Protein AF-A0A929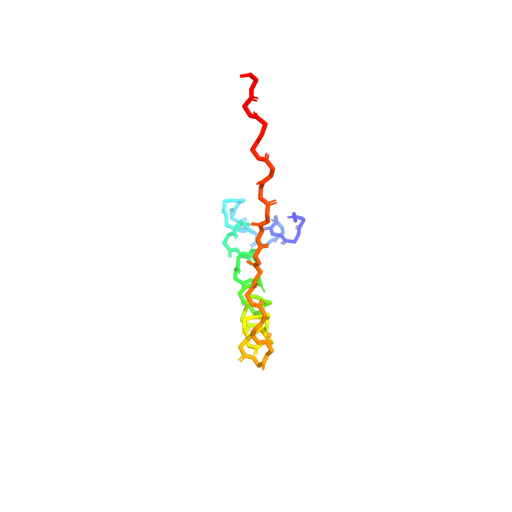HWG2-F1 (afdb_monomer_lite)
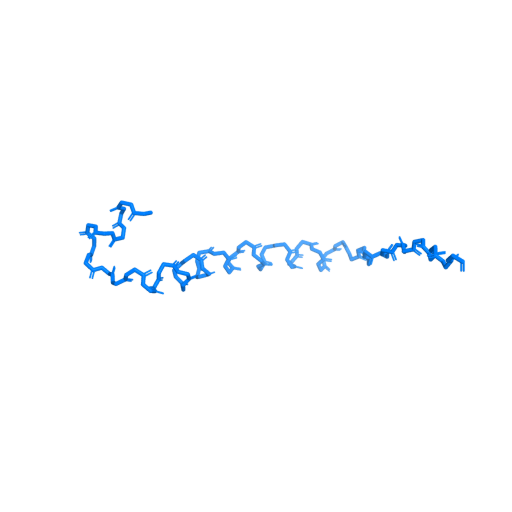
Secondary structure (DSSP, 8-state):
-HHHHHTT--GGGHHHHHHHHHHHHHHHHHHHHHHS-----PPP-----

Sequence (49 aa):
GAVFHNLGIPTHYFTAMFAMARVYGYIAHYLEFSKDSCLIRPRALYRAA

Structure (mmCIF, N/CA/C/O backbone):
data_AF-A0A929HWG2-F1
#
_entry.id   AF-A0A929HWG2-F1
#
loop_
_atom_site.group_PDB
_atom_site.id
_atom_site.type_symbol
_atom_site.label_atom_id
_atom_site.label_alt_id
_atom_site.label_comp_id
_atom_site.label_asym_id
_atom_site.label_entity_id
_atom_site.label_seq_id
_atom_site.pdbx_PDB_ins_code
_atom_site.Cartn_x
_atom_site.Cartn_y
_atom_site.Cartn_z
_atom_site.occupancy
_atom_site.B_iso_or_equiv
_atom_site.auth_seq_id
_atom_site.auth_comp_id
_atom_site.auth_asym_id
_atom_site.auth_atom_id
_atom_site.pdbx_PDB_model_num
ATOM 1 N N . GLY A 1 1 ? -16.617 -8.405 7.528 1.00 51.38 1 GLY A N 1
ATOM 2 C CA . GLY A 1 1 ? -17.468 -8.019 8.669 1.00 51.38 1 GLY A CA 1
ATOM 3 C C . GLY A 1 1 ? -17.876 -9.223 9.495 1.00 51.38 1 GLY A C 1
ATOM 4 O O . GLY A 1 1 ? -17.333 -9.404 10.572 1.00 51.38 1 GLY A O 1
ATOM 5 N N . ALA A 1 2 ? -18.769 -10.070 8.970 1.00 52.66 2 ALA A N 1
ATOM 6 C CA . ALA A 1 2 ? -19.369 -11.190 9.710 1.00 52.66 2 ALA A CA 1
ATOM 7 C C . ALA A 1 2 ? -18.370 -12.254 10.217 1.00 52.66 2 ALA A C 1
ATOM 9 O O . ALA A 1 2 ? -18.490 -12.710 11.347 1.00 52.66 2 ALA A O 1
ATOM 10 N N . VAL A 1 3 ? -17.340 -12.597 9.432 1.00 59.72 3 VAL A N 1
ATOM 11 C CA . VAL A 1 3 ? -16.344 -13.621 9.821 1.00 59.72 3 VAL A CA 1
ATOM 12 C C . VAL A 1 3 ? -15.494 -13.182 11.024 1.00 59.72 3 VAL A C 1
ATOM 14 O O . VAL A 1 3 ? -15.179 -13.998 11.877 1.00 59.72 3 VAL A O 1
ATOM 17 N N . PHE A 1 4 ? -15.174 -11.888 11.140 1.00 5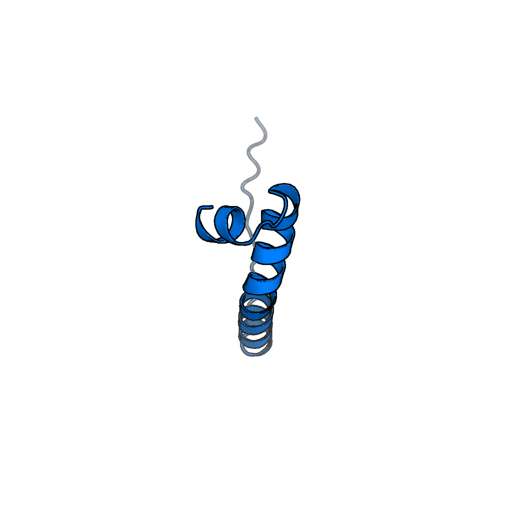4.59 4 PHE A N 1
ATOM 18 C CA . PHE A 1 4 ? -14.363 -11.361 12.249 1.00 54.59 4 PHE A CA 1
ATOM 19 C C . PHE A 1 4 ? -15.159 -11.153 13.534 1.00 54.59 4 PHE A C 1
ATOM 21 O O . PHE A 1 4 ? -14.608 -11.322 14.617 1.00 54.59 4 PHE A O 1
ATOM 28 N N . HIS A 1 5 ? -16.458 -10.867 13.414 1.00 56.53 5 HIS A N 1
ATOM 29 C CA . HIS A 1 5 ? -17.362 -10.813 14.560 1.00 56.53 5 HIS A CA 1
ATOM 30 C C . HIS A 1 5 ? -17.541 -12.200 15.200 1.00 56.53 5 HIS A C 1
ATOM 32 O O . HIS A 1 5 ? -17.486 -12.323 16.418 1.00 56.53 5 HIS A O 1
ATOM 38 N N . ASN A 1 6 ? -17.642 -13.253 14.380 1.00 57.53 6 ASN A N 1
ATOM 39 C CA . ASN A 1 6 ? -17.759 -14.637 14.855 1.00 57.53 6 ASN A CA 1
ATOM 40 C C . ASN A 1 6 ? -16.454 -15.210 15.435 1.00 57.53 6 ASN A C 1
ATOM 42 O O . ASN A 1 6 ? -16.497 -16.197 16.161 1.00 57.53 6 ASN A O 1
ATOM 46 N N . LEU A 1 7 ? -15.300 -14.609 15.124 1.00 62.72 7 LEU A N 1
ATOM 47 C CA . LEU A 1 7 ? -13.986 -15.061 15.596 1.00 62.72 7 LEU A CA 1
ATOM 48 C C . LEU 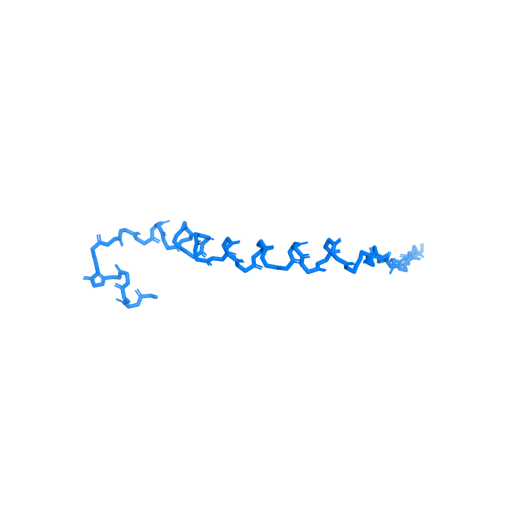A 1 7 ? -13.557 -14.379 16.912 1.00 62.72 7 LEU A C 1
ATOM 50 O O . LEU A 1 7 ? -12.470 -14.645 17.414 1.00 62.72 7 LEU A O 1
ATOM 54 N N . GLY A 1 8 ? -14.390 -13.488 17.469 1.00 63.00 8 GLY A N 1
ATOM 55 C CA . GLY A 1 8 ? -14.103 -12.769 18.718 1.00 63.00 8 GLY A CA 1
ATOM 56 C C . GLY A 1 8 ? -13.014 -11.697 18.598 1.00 63.00 8 GLY A C 1
ATOM 57 O O . GLY A 1 8 ? -12.522 -11.199 19.608 1.00 63.00 8 GLY A O 1
ATOM 58 N N . ILE A 1 9 ? -12.619 -11.331 17.375 1.00 63.38 9 ILE A N 1
ATOM 59 C CA . ILE A 1 9 ? -11.547 -10.364 17.140 1.00 63.38 9 ILE A CA 1
ATOM 60 C C . ILE A 1 9 ? -12.131 -8.941 17.195 1.00 63.38 9 ILE A C 1
ATOM 62 O O . ILE A 1 9 ? -13.075 -8.648 16.453 1.00 63.38 9 ILE A O 1
ATOM 66 N N . PRO A 1 10 ? -11.577 -8.034 18.028 1.00 64.44 10 PRO A N 1
ATOM 67 C CA . PRO A 1 10 ? -12.037 -6.652 18.127 1.00 64.44 10 PRO A CA 1
ATOM 68 C C . PRO A 1 10 ? -12.066 -5.964 16.762 1.00 64.44 10 PRO A C 1
ATOM 70 O O . PRO A 1 10 ? -11.123 -6.075 15.975 1.00 64.44 10 PRO A O 1
ATOM 73 N N . THR A 1 11 ? -13.117 -5.186 16.503 1.00 65.50 11 THR A N 1
ATOM 74 C CA . THR A 1 11 ? -13.376 -4.495 15.227 1.00 65.50 11 THR A CA 1
ATOM 75 C C . THR A 1 11 ? -12.215 -3.605 14.764 1.00 65.50 11 THR A C 1
ATOM 77 O O . THR A 1 11 ? -12.059 -3.363 13.570 1.00 65.50 11 THR A O 1
ATOM 80 N N . HIS A 1 12 ? -11.357 -3.173 15.692 1.00 69.06 12 HIS A N 1
ATOM 81 C CA . HIS A 1 12 ? -10.149 -2.392 15.422 1.00 69.06 12 HIS A CA 1
ATOM 82 C C . HIS A 1 12 ? -9.066 -3.146 14.632 1.00 69.06 12 HIS A C 1
ATOM 84 O O . HIS A 1 12 ? -8.277 -2.507 13.942 1.00 69.06 12 HIS A O 1
ATOM 90 N N . TYR A 1 13 ? -9.034 -4.482 14.667 1.00 71.25 13 TYR A N 1
ATOM 91 C CA . TYR A 1 13 ? -8.031 -5.277 13.941 1.00 71.25 13 TYR A CA 1
ATOM 92 C C . TYR A 1 13 ? -8.432 -5.610 12.499 1.00 71.25 13 TYR A C 1
ATOM 94 O O . TYR A 1 13 ? -7.648 -6.205 11.758 1.00 71.25 13 TYR A O 1
ATOM 102 N N . PHE A 1 14 ? -9.628 -5.201 12.063 1.00 69.06 14 PHE A N 1
ATOM 103 C CA . PHE A 1 14 ? -10.098 -5.437 10.698 1.00 69.06 14 PHE A CA 1
ATOM 104 C C . PHE A 1 14 ? -9.152 -4.834 9.648 1.00 69.06 14 PHE A C 1
ATOM 106 O O . PHE A 1 14 ? -8.848 -5.467 8.636 1.00 69.06 14 PHE A O 1
ATOM 113 N N . THR A 1 15 ? -8.640 -3.631 9.915 1.00 76.12 15 THR A N 1
ATOM 114 C CA . THR A 1 15 ? -7.698 -2.925 9.038 1.00 76.12 15 THR A CA 1
ATOM 115 C C . THR A 1 15 ? -6.346 -3.632 8.969 1.00 76.12 15 THR A C 1
ATOM 117 O O . THR A 1 15 ? -5.809 -3.802 7.876 1.00 76.12 15 THR A O 1
ATOM 120 N N . ALA A 1 16 ? -5.830 -4.116 10.103 1.00 80.62 16 ALA A N 1
ATOM 121 C CA . ALA A 1 16 ? -4.579 -4.869 10.167 1.00 80.62 16 ALA A CA 1
ATOM 122 C C . ALA A 1 16 ? -4.677 -6.197 9.401 1.00 80.62 16 ALA A C 1
ATOM 124 O O . ALA A 1 16 ? -3.773 -6.547 8.646 1.00 80.62 16 ALA A O 1
ATOM 125 N N . MET A 1 17 ? -5.796 -6.913 9.525 1.00 79.12 17 MET A N 1
ATOM 126 C CA . MET A 1 17 ? -5.983 -8.186 8.829 1.00 79.12 17 MET A CA 1
ATOM 127 C C . MET A 1 17 ? -6.190 -8.019 7.323 1.00 79.12 17 MET A C 1
ATOM 129 O O . MET A 1 17 ? -5.640 -8.784 6.531 1.00 79.12 17 MET A O 1
ATOM 133 N N . PHE A 1 18 ? -6.916 -6.977 6.914 1.00 79.56 18 PHE A N 1
ATOM 134 C CA . PHE A 1 18 ? -7.008 -6.599 5.507 1.00 79.56 18 PHE A CA 1
ATOM 135 C C . PHE A 1 18 ? -5.638 -6.218 4.934 1.00 79.56 18 PHE A C 1
ATOM 137 O O . PHE A 1 18 ? -5.292 -6.657 3.836 1.00 79.56 18 PHE A O 1
ATOM 144 N N . ALA A 1 19 ? -4.839 -5.453 5.685 1.00 81.56 19 ALA A N 1
ATOM 145 C CA . ALA A 1 19 ? -3.483 -5.101 5.287 1.00 81.56 19 ALA A CA 1
ATOM 146 C C . ALA A 1 19 ? -2.620 -6.356 5.107 1.00 81.56 19 ALA A C 1
ATOM 148 O O . ALA A 1 19 ? -2.050 -6.516 4.032 1.00 81.56 19 ALA A O 1
ATOM 149 N N . MET A 1 20 ? -2.608 -7.279 6.082 1.00 83.75 20 MET A N 1
ATOM 150 C CA . MET A 1 20 ? -1.875 -8.555 6.007 1.00 83.75 20 MET A CA 1
ATOM 151 C C . MET A 1 20 ? -2.250 -9.374 4.766 1.00 83.75 20 MET A C 1
ATOM 153 O O . MET A 1 20 ? -1.368 -9.855 4.059 1.00 83.75 20 MET A O 1
ATOM 157 N N . ALA A 1 21 ? -3.542 -9.475 4.443 1.00 84.56 21 ALA A N 1
ATOM 158 C CA . ALA A 1 21 ? -3.986 -10.158 3.229 1.00 84.56 21 ALA A CA 1
ATOM 159 C C . ALA A 1 21 ? -3.525 -9.442 1.942 1.00 84.56 21 ALA A C 1
ATOM 161 O O . ALA A 1 21 ? -3.167 -10.091 0.959 1.00 84.56 21 ALA A O 1
ATOM 162 N N . ARG A 1 22 ? -3.505 -8.102 1.931 1.00 87.19 22 ARG A N 1
ATOM 163 C CA . ARG A 1 22 ? -3.106 -7.293 0.766 1.00 87.19 22 ARG A CA 1
ATOM 164 C C . ARG A 1 22 ? -1.597 -7.210 0.537 1.00 87.19 22 ARG A C 1
ATOM 166 O O . ARG A 1 22 ? -1.210 -6.902 -0.590 1.00 87.19 22 ARG A O 1
ATOM 173 N N . VAL A 1 23 ? -0.759 -7.529 1.531 1.00 87.81 23 VAL A N 1
ATOM 174 C CA . VAL A 1 23 ? 0.712 -7.535 1.388 1.00 87.81 23 VAL A CA 1
ATOM 175 C C . VAL A 1 23 ? 1.150 -8.392 0.197 1.00 87.81 23 VAL A C 1
ATOM 177 O O . VAL A 1 23 ? 1.940 -7.931 -0.623 1.00 87.81 23 VAL A O 1
ATOM 180 N N . TYR A 1 24 ? 0.582 -9.589 0.030 1.00 86.50 24 TYR A N 1
ATOM 181 C CA . TYR A 1 24 ? 0.925 -10.476 -1.089 1.00 86.50 24 TYR A CA 1
ATOM 182 C C . TYR A 1 24 ? 0.591 -9.873 -2.460 1.00 86.50 24 TYR A C 1
ATOM 184 O O . TYR A 1 24 ? 1.377 -10.006 -3.394 1.00 86.50 24 TYR A O 1
ATOM 192 N N . GLY A 1 25 ? -0.538 -9.165 -2.577 1.00 87.00 25 GLY A N 1
ATOM 193 C CA . GLY A 1 25 ? -0.927 -8.487 -3.816 1.00 87.00 25 GLY A CA 1
ATOM 194 C C . GLY A 1 25 ? -0.000 -7.320 -4.162 1.00 87.00 25 GLY A C 1
ATOM 195 O O . GLY A 1 25 ? 0.395 -7.168 -5.315 1.00 87.00 25 GLY A O 1
ATOM 196 N N . TYR A 1 26 ? 0.411 -6.533 -3.163 1.00 85.12 26 TYR A N 1
ATOM 197 C CA . TYR A 1 26 ? 1.386 -5.459 -3.370 1.00 85.12 26 TYR A CA 1
ATOM 198 C C . TYR A 1 26 ? 2.758 -5.993 -3.785 1.00 85.12 26 TYR A C 1
ATOM 200 O O . TYR A 1 26 ? 3.378 -5.427 -4.682 1.00 85.12 26 TYR A O 1
ATOM 208 N N . ILE A 1 27 ? 3.212 -7.098 -3.187 1.00 86.38 27 ILE A N 1
ATOM 209 C CA . ILE A 1 27 ? 4.482 -7.736 -3.559 1.00 86.38 27 ILE A CA 1
ATOM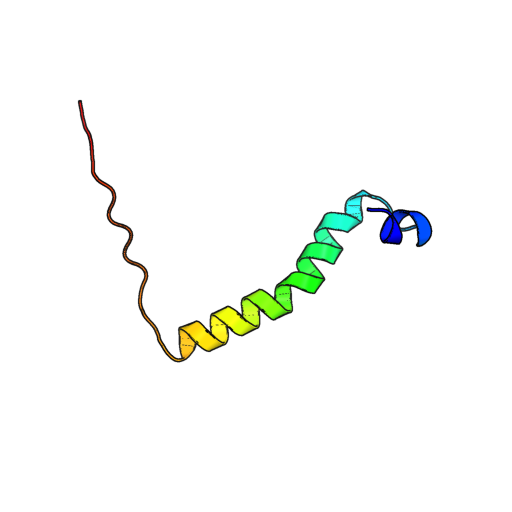 210 C C . ILE A 1 27 ? 4.413 -8.290 -4.987 1.00 86.38 27 ILE A C 1
ATOM 212 O O . ILE A 1 27 ? 5.352 -8.094 -5.756 1.00 86.38 27 ILE A O 1
ATOM 216 N N . ALA A 1 28 ? 3.307 -8.935 -5.368 1.00 86.69 28 ALA A N 1
ATOM 217 C CA . ALA A 1 28 ? 3.119 -9.447 -6.724 1.00 86.69 28 ALA A CA 1
ATOM 218 C C . ALA A 1 28 ? 3.175 -8.321 -7.771 1.00 86.69 28 ALA A C 1
ATOM 220 O O . ALA A 1 28 ? 3.950 -8.415 -8.721 1.00 86.69 28 ALA A O 1
ATOM 221 N N . HIS A 1 29 ? 2.444 -7.223 -7.550 1.00 83.00 29 HIS A N 1
ATOM 222 C CA . HIS A 1 29 ? 2.487 -6.059 -8.439 1.00 83.00 29 HIS A CA 1
ATOM 223 C C . HIS A 1 29 ? 3.855 -5.375 -8.462 1.00 83.00 29 HIS A C 1
ATOM 225 O O . HIS A 1 29 ? 4.290 -4.909 -9.512 1.00 83.00 29 HIS A O 1
ATOM 231 N N . TYR A 1 30 ? 4.559 -5.327 -7.330 1.00 83.06 30 TYR A N 1
ATOM 232 C CA . TYR A 1 30 ? 5.915 -4.785 -7.282 1.00 83.06 30 TYR A CA 1
ATOM 233 C C . TYR A 1 30 ? 6.891 -5.624 -8.117 1.00 83.06 30 TYR A C 1
ATOM 235 O O . TYR A 1 30 ? 7.676 -5.072 -8.884 1.00 83.06 30 TYR A O 1
ATOM 243 N N . LEU A 1 31 ? 6.821 -6.955 -8.019 1.00 83.44 31 LEU A N 1
ATOM 244 C CA . LEU A 1 31 ? 7.651 -7.865 -8.815 1.00 83.44 31 LEU A CA 1
ATOM 245 C C . LEU A 1 31 ? 7.322 -7.799 -10.311 1.00 83.44 31 LEU A C 1
ATOM 247 O O . LEU A 1 31 ? 8.222 -7.902 -11.140 1.00 83.44 31 LEU A O 1
ATOM 251 N N . GLU A 1 32 ? 6.050 -7.623 -10.657 1.00 82.00 32 GLU A N 1
ATOM 252 C CA . GLU A 1 32 ? 5.589 -7.426 -12.033 1.00 82.00 32 GLU A CA 1
ATOM 253 C C . GLU A 1 32 ? 6.120 -6.103 -12.612 1.00 82.00 32 GLU A C 1
ATOM 255 O O . GLU A 1 32 ? 6.742 -6.092 -13.674 1.00 82.00 32 GLU A O 1
ATOM 260 N N . PHE A 1 33 ? 6.003 -5.008 -11.858 1.00 74.12 33 PHE A N 1
ATOM 261 C CA . PHE A 1 33 ? 6.524 -3.693 -12.242 1.00 74.12 33 PHE A CA 1
ATOM 262 C C . PHE A 1 33 ? 8.063 -3.642 -12.270 1.00 74.12 33 PHE A C 1
ATOM 264 O O . PHE A 1 33 ? 8.665 -2.915 -13.061 1.00 74.12 33 PHE A O 1
ATOM 271 N N . SER A 1 34 ? 8.732 -4.441 -11.434 1.00 76.88 34 SER A N 1
ATOM 272 C CA . SER A 1 34 ? 10.189 -4.597 -11.471 1.00 76.88 34 SER A CA 1
ATOM 273 C C . SER A 1 34 ? 10.682 -5.302 -12.739 1.00 76.88 34 SER A C 1
ATOM 275 O O . SER A 1 34 ? 11.847 -5.128 -13.087 1.00 76.88 34 SER A O 1
ATOM 277 N N . LYS A 1 35 ? 9.845 -6.109 -13.405 1.00 75.75 35 LYS A N 1
ATOM 278 C CA . LYS A 1 35 ? 10.193 -6.777 -14.670 1.00 75.75 35 LYS A CA 1
ATOM 279 C C . LYS A 1 35 ? 9.921 -5.890 -15.886 1.00 75.75 35 LYS A C 1
ATOM 281 O O . LYS A 1 35 ? 10.741 -5.881 -16.795 1.00 75.75 35 LYS A O 1
ATOM 286 N N . ASP A 1 36 ? 8.829 -5.125 -15.868 1.00 71.75 36 ASP A N 1
ATOM 287 C CA . ASP A 1 36 ? 8.459 -4.161 -16.916 1.00 71.75 36 ASP A CA 1
ATOM 288 C C . ASP A 1 36 ? 8.325 -2.753 -16.322 1.00 71.75 36 ASP A C 1
ATOM 290 O O . ASP A 1 36 ? 7.241 -2.239 -16.031 1.00 71.75 36 ASP A O 1
ATOM 294 N N . SER A 1 37 ? 9.476 -2.125 -16.086 1.00 63.91 37 SER A N 1
ATOM 295 C CA . SER A 1 37 ? 9.567 -0.853 -15.368 1.00 63.91 37 SER A CA 1
ATOM 296 C C . SER A 1 37 ? 9.142 0.327 -16.242 1.00 63.91 37 SER A C 1
ATOM 298 O O . SER A 1 37 ? 9.969 1.051 -16.797 1.00 63.91 37 SER A O 1
ATOM 300 N N . CYS A 1 38 ? 7.835 0.559 -16.344 1.00 69.88 38 CYS A N 1
ATOM 301 C CA . CYS A 1 38 ? 7.279 1.751 -16.977 1.00 69.88 38 CYS A CA 1
ATOM 302 C C . CYS A 1 38 ? 6.971 2.814 -15.917 1.00 69.88 38 CYS A C 1
ATOM 304 O O . CYS A 1 38 ? 5.950 2.750 -15.234 1.00 69.88 38 CYS A O 1
ATOM 306 N N . LEU A 1 39 ? 7.848 3.814 -15.770 1.00 74.44 39 LEU A N 1
ATOM 307 C CA . LEU A 1 39 ? 7.612 4.931 -14.852 1.00 74.44 39 LEU A CA 1
ATOM 308 C C . LEU A 1 39 ? 6.310 5.657 -15.228 1.00 74.44 39 LEU A C 1
ATOM 310 O O . LEU A 1 39 ? 6.234 6.321 -16.264 1.00 74.44 39 LEU A O 1
ATOM 314 N N . ILE A 1 40 ? 5.309 5.580 -14.350 1.00 75.38 40 ILE A N 1
ATOM 315 C CA . ILE A 1 40 ? 4.055 6.318 -14.502 1.00 75.38 40 ILE A CA 1
ATOM 316 C C . ILE A 1 40 ? 4.388 7.810 -14.407 1.00 75.38 40 ILE A C 1
ATOM 318 O O . ILE A 1 40 ? 4.756 8.306 -13.343 1.00 75.38 40 ILE A O 1
ATOM 322 N N . ARG A 1 41 ? 4.289 8.530 -15.531 1.00 73.62 41 ARG A N 1
ATOM 323 C CA . ARG A 1 41 ? 4.476 9.987 -15.604 1.00 73.62 41 ARG A CA 1
ATOM 324 C C . ARG A 1 41 ? 3.114 10.685 -15.615 1.00 73.62 41 ARG A C 1
ATOM 326 O O . ARG A 1 41 ? 2.562 10.911 -16.696 1.00 73.62 41 ARG A O 1
ATOM 333 N N . PRO A 1 42 ? 2.544 11.030 -14.447 1.00 77.44 42 PRO A N 1
ATOM 334 C CA . PRO A 1 42 ? 1.310 11.795 -14.408 1.00 77.44 42 PRO A CA 1
ATOM 335 C C . PRO A 1 42 ? 1.572 13.202 -14.957 1.00 77.44 42 PRO A C 1
ATOM 337 O O . PRO A 1 42 ? 2.472 13.907 -14.504 1.00 77.44 42 PRO A O 1
ATOM 340 N N . ARG A 1 43 ? 0.784 13.618 -15.951 1.00 79.25 43 ARG A N 1
ATOM 341 C CA . ARG A 1 43 ? 0.760 15.006 -16.425 1.00 79.25 43 ARG A CA 1
ATOM 342 C C . ARG A 1 43 ? -0.365 15.733 -15.702 1.00 79.25 43 ARG A C 1
ATOM 344 O O . ARG A 1 43 ? -1.525 15.374 -15.876 1.00 79.25 43 ARG A O 1
ATOM 351 N N . ALA A 1 44 ? -0.030 16.749 -14.916 1.00 81.25 44 ALA A N 1
ATOM 352 C CA . ALA A 1 44 ? -1.011 17.664 -14.350 1.00 81.25 44 ALA A CA 1
ATOM 353 C C . ALA A 1 44 ? -1.141 18.883 -15.272 1.00 81.25 44 ALA A C 1
ATOM 355 O O . ALA A 1 44 ? -0.147 19.531 -15.595 1.00 81.25 44 ALA A O 1
ATOM 356 N N . LEU A 1 45 ? -2.360 19.185 -15.722 1.00 73.62 45 LEU A N 1
ATOM 357 C CA . LEU A 1 45 ? -2.647 20.442 -16.410 1.00 73.62 45 LEU A CA 1
ATOM 358 C C . LEU A 1 45 ? -2.767 21.541 -15.354 1.00 73.62 45 LEU A C 1
ATOM 360 O O . LEU A 1 45 ? -3.711 21.550 -14.567 1.00 73.62 45 LEU A O 1
ATOM 364 N N . TYR A 1 46 ? -1.806 22.461 -15.336 1.00 74.94 46 TY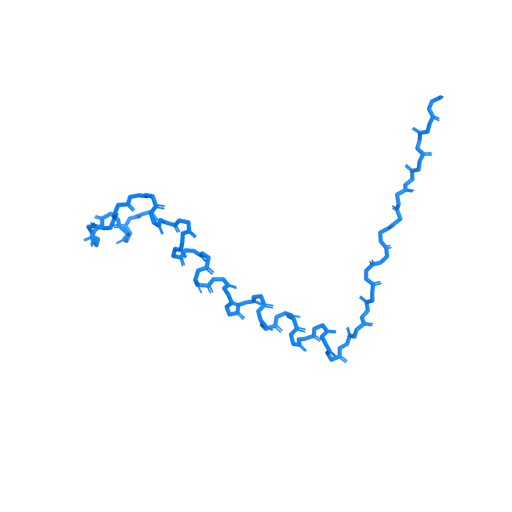R A N 1
ATOM 365 C CA . TYR A 1 46 ? -1.865 23.639 -14.483 1.00 74.94 46 TYR A CA 1
ATOM 366 C C . TYR A 1 46 ? -2.876 24.633 -15.069 1.00 74.94 46 TYR A C 1
ATOM 368 O O . TYR A 1 46 ? -2.591 25.327 -16.042 1.00 74.94 46 TYR A O 1
ATOM 376 N N . ARG A 1 47 ? -4.084 24.672 -14.499 1.00 64.94 47 ARG A N 1
ATOM 377 C CA . ARG A 1 47 ? -5.037 25.773 -14.688 1.00 64.94 47 ARG A CA 1
ATOM 378 C C . ARG A 1 47 ? -4.789 26.800 -13.582 1.00 64.94 47 ARG A C 1
ATOM 380 O O . ARG A 1 47 ? -5.418 26.719 -12.532 1.00 64.94 47 ARG A O 1
ATOM 387 N N . ALA A 1 48 ? -3.859 27.728 -13.802 1.00 67.44 48 ALA A N 1
ATOM 388 C CA . ALA A 1 48 ? -3.919 29.011 -13.106 1.00 67.44 48 ALA A CA 1
ATOM 389 C C . ALA A 1 48 ? -4.977 29.871 -13.798 1.00 67.44 48 ALA A C 1
ATOM 391 O O . ALA A 1 48 ? -4.978 29.964 -15.027 1.00 67.44 48 ALA A O 1
ATOM 392 N N . ALA A 1 49 ? -5.900 30.393 -12.994 1.00 58.91 49 ALA A N 1
ATOM 393 C CA . ALA A 1 49 ? -6.868 31.404 -13.394 1.00 58.91 49 ALA A CA 1
ATOM 394 C C . ALA A 1 49 ? -6.180 32.756 -13.613 1.00 58.91 49 ALA A C 1
ATOM 396 O O . ALA A 1 49 ? -5.173 33.011 -12.911 1.00 58.91 49 ALA A O 1
#

pLDDT: mean 73.42, std 10.19, range [51.38, 87.81]

Radius of gyration: 18.87 Å; chains: 1; bounding box: 30×46×36 Å

Foldseek 3Di:
DVVCVVVVHPPVCPVVVVVVVCVVVVVVVVVVCVVVVDPDDDDDDDDDD